Protein AF-A0A967Q6G9-F1 (afdb_monomer_lite)

Structure (mmCIF, N/CA/C/O backbone):
data_AF-A0A967Q6G9-F1
#
_entry.id   AF-A0A967Q6G9-F1
#
loop_
_atom_site.group_PDB
_atom_site.id
_atom_site.type_symbol
_atom_site.label_atom_id
_atom_site.label_alt_id
_atom_site.label_comp_id
_atom_site.label_asym_id
_atom_site.label_entity_id
_atom_site.label_seq_id
_atom_site.pdbx_PDB_ins_code
_atom_site.Cartn_x
_atom_site.Cartn_y
_atom_site.Cartn_z
_atom_site.occupancy
_atom_site.B_iso_or_equiv
_atom_site.auth_seq_id
_atom_site.auth_comp_id
_atom_site.auth_asym_id
_atom_site.auth_atom_id
_atom_site.pdbx_PDB_model_nu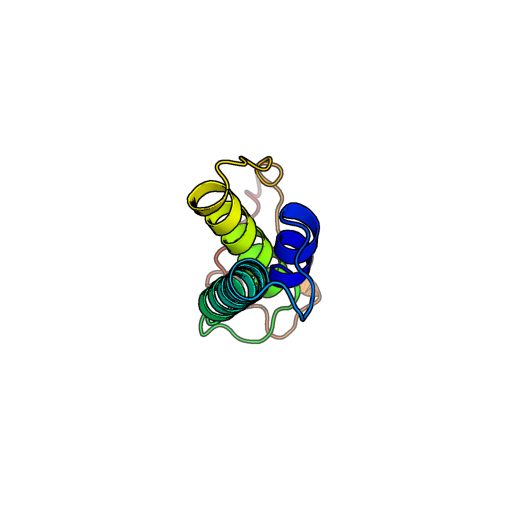m
ATOM 1 N N . SER A 1 1 ? 4.564 3.514 7.544 1.00 90.25 1 SER A N 1
ATOM 2 C CA . SER A 1 1 ? 4.039 2.133 7.601 1.00 90.25 1 SER A CA 1
ATOM 3 C C . SER A 1 1 ? 2.539 2.161 7.345 1.00 90.25 1 SER A C 1
ATOM 5 O O . SER A 1 1 ? 1.893 3.093 7.813 1.00 90.25 1 SER A O 1
ATOM 7 N N . VAL A 1 2 ? 1.989 1.181 6.620 1.00 98.00 2 VAL A N 1
ATOM 8 C CA . VAL A 1 2 ? 0.541 1.096 6.344 1.00 98.00 2 VAL A CA 1
ATOM 9 C C . VAL A 1 2 ? -0.254 0.818 7.622 1.00 98.00 2 VAL A C 1
ATOM 11 O O . VAL A 1 2 ? -1.233 1.510 7.883 1.00 98.00 2 VAL A O 1
ATOM 14 N N . GLY A 1 3 ? 0.205 -0.102 8.477 1.00 98.31 3 GLY A N 1
ATOM 15 C CA . GLY A 1 3 ? -0.460 -0.370 9.755 1.00 98.31 3 GLY A CA 1
ATOM 16 C C . GLY A 1 3 ? -0.487 0.832 10.689 1.00 98.31 3 GLY A C 1
ATOM 17 O O . GLY A 1 3 ? -1.504 1.075 11.324 1.00 98.31 3 GLY A O 1
ATOM 18 N N . MET A 1 4 ? 0.579 1.641 10.723 1.00 98.25 4 MET A N 1
ATOM 19 C CA . MET A 1 4 ? 0.566 2.893 11.493 1.00 98.25 4 MET A CA 1
ATOM 20 C C . MET A 1 4 ? -0.480 3.878 10.968 1.00 98.25 4 MET A C 1
ATOM 22 O O . MET A 1 4 ? -1.186 4.484 11.764 1.00 98.25 4 MET A O 1
ATOM 26 N N . ALA A 1 5 ? -0.603 4.023 9.644 1.00 97.88 5 ALA A N 1
ATOM 27 C CA . ALA A 1 5 ? -1.620 4.894 9.062 1.00 97.88 5 ALA A CA 1
ATOM 28 C C . ALA A 1 5 ? -3.030 4.435 9.464 1.00 97.88 5 ALA A C 1
ATOM 30 O O . ALA A 1 5 ? -3.814 5.239 9.957 1.00 97.88 5 ALA A O 1
ATOM 31 N N . VAL A 1 6 ? -3.321 3.135 9.355 1.00 98.44 6 VAL A N 1
ATOM 32 C CA . VAL A 1 6 ? -4.608 2.575 9.798 1.00 98.44 6 VAL A CA 1
ATOM 33 C C . VAL A 1 6 ? -4.806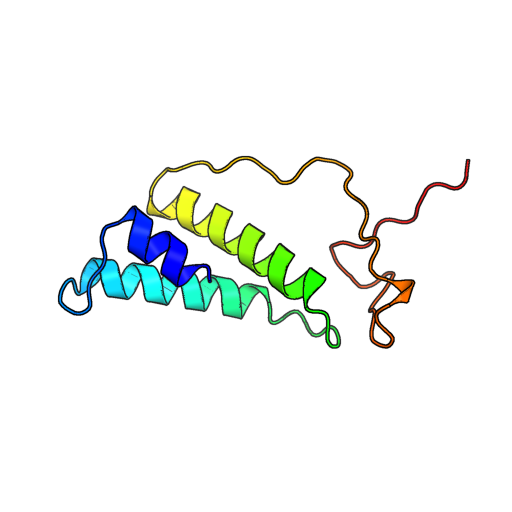 2.745 11.305 1.00 98.44 6 VAL A C 1
ATOM 35 O O . VAL A 1 6 ? -5.887 3.144 11.721 1.00 98.44 6 VAL A O 1
ATOM 38 N N . SER A 1 7 ? -3.768 2.527 12.118 1.00 98.50 7 SER A N 1
ATOM 39 C CA . SER A 1 7 ? -3.804 2.733 13.572 1.00 98.50 7 SER A CA 1
ATOM 40 C C . SER A 1 7 ? -4.232 4.152 13.934 1.00 98.50 7 SER A C 1
ATOM 42 O O . SER A 1 7 ? -5.064 4.324 14.819 1.00 98.50 7 SER A O 1
ATOM 44 N N . LEU A 1 8 ? -3.698 5.160 13.240 1.00 98.25 8 LEU A N 1
ATOM 45 C CA . LEU A 1 8 ? -4.073 6.558 13.452 1.00 98.25 8 LEU A CA 1
ATOM 46 C C . LEU A 1 8 ? -5.509 6.832 12.994 1.00 98.25 8 LEU A C 1
ATOM 48 O O . LEU A 1 8 ? -6.263 7.461 13.729 1.00 98.25 8 LEU A O 1
ATOM 52 N N . LEU A 1 9 ? -5.907 6.319 11.826 1.00 97.94 9 LEU A N 1
ATOM 53 C CA . LEU A 1 9 ? -7.244 6.544 11.264 1.00 97.94 9 LEU A CA 1
ATOM 54 C C . LEU A 1 9 ? -8.369 6.001 12.150 1.00 97.94 9 LEU A C 1
ATOM 56 O O . LEU A 1 9 ? -9.418 6.626 12.251 1.00 97.94 9 LEU A O 1
ATOM 60 N N . VAL A 1 10 ? -8.164 4.848 12.791 1.00 97.88 10 VAL A N 1
ATOM 61 C CA . VAL A 1 10 ? -9.208 4.210 13.614 1.00 97.88 10 VAL A CA 1
ATOM 62 C C . VAL A 1 10 ? -9.049 4.476 15.113 1.00 97.88 10 VAL A C 1
ATOM 64 O O . VAL A 1 10 ? -9.888 4.041 15.909 1.00 97.88 10 VAL A O 1
ATOM 67 N N . GLY A 1 11 ? -7.971 5.154 15.521 1.00 98.06 11 GLY A N 1
ATOM 68 C CA . GLY A 1 11 ? -7.608 5.338 16.927 1.00 98.06 11 GLY A CA 1
ATOM 69 C C . GLY A 1 11 ? -7.280 4.013 17.621 1.00 98.06 11 GLY A C 1
ATOM 70 O O . GLY A 1 11 ? -7.823 3.719 18.686 1.00 98.06 11 GLY A O 1
ATOM 71 N N . ALA A 1 12 ? -6.462 3.169 16.986 1.00 98.19 12 ALA A N 1
ATOM 72 C CA . ALA A 1 12 ? -6.017 1.917 17.583 1.00 98.19 12 ALA A CA 1
ATOM 73 C C . ALA A 1 12 ? -4.957 2.170 18.666 1.00 98.19 12 ALA A C 1
ATOM 75 O O . ALA A 1 12 ? -4.004 2.924 18.472 1.00 98.19 12 ALA A O 1
ATOM 76 N N . THR A 1 13 ? -5.100 1.470 19.786 1.00 97.44 13 THR A N 1
ATOM 77 C CA . THR A 1 13 ? -4.123 1.355 20.872 1.00 97.44 13 THR A CA 1
ATOM 78 C C . THR A 1 13 ? -3.831 -0.130 21.131 1.00 97.44 13 THR A C 1
ATOM 80 O O . THR A 1 13 ? -4.531 -1.002 20.598 1.00 97.44 13 THR A O 1
ATOM 83 N N . PRO A 1 14 ? -2.837 -0.475 21.971 1.00 96.75 14 PRO A N 1
ATOM 84 C CA . PRO A 1 14 ? -2.602 -1.865 22.361 1.00 96.75 14 PRO A CA 1
ATOM 85 C C . PRO A 1 14 ? -3.821 -2.563 22.990 1.00 96.75 14 PRO A C 1
ATOM 87 O O . PRO A 1 14 ? -3.924 -3.783 22.891 1.00 96.75 14 PRO A O 1
ATOM 90 N N . LEU A 1 15 ? -4.749 -1.802 23.586 1.00 97.88 15 LEU A N 1
ATOM 91 C CA . LEU A 1 15 ? -5.927 -2.323 24.291 1.00 97.88 15 LEU A CA 1
ATOM 92 C C . LEU A 1 15 ? -7.186 -2.403 23.413 1.00 97.88 15 LEU A C 1
ATOM 94 O O . LEU A 1 15 ? -8.170 -3.027 23.797 1.00 97.88 15 LEU A O 1
ATOM 98 N N . THR A 1 16 ? -7.179 -1.818 22.213 1.00 98.00 16 THR A N 1
ATOM 99 C CA . THR A 1 16 ? -8.323 -1.891 21.291 1.00 98.00 16 THR A CA 1
ATOM 100 C C . THR A 1 16 ? -8.168 -3.089 20.353 1.00 98.00 16 THR A C 1
ATOM 102 O O . THR A 1 16 ? -7.654 -2.940 19.244 1.00 98.00 16 THR A O 1
ATOM 105 N N . GLY A 1 17 ? -8.581 -4.282 20.792 1.00 98.31 17 GLY A N 1
ATOM 106 C CA . GLY A 1 17 ? -8.324 -5.555 20.099 1.00 98.31 17 GLY A CA 1
ATOM 107 C C . GLY A 1 17 ? -8.676 -5.557 18.606 1.00 98.31 17 GLY A C 1
ATOM 108 O O . GLY A 1 17 ? -7.808 -5.815 17.771 1.00 98.31 17 GLY A O 1
ATOM 109 N N . GLU A 1 18 ? -9.913 -5.204 18.252 1.00 98.25 18 GLU A N 1
ATOM 110 C CA . GLU A 1 18 ? -10.378 -5.193 16.855 1.00 98.25 18 GLU A CA 1
ATOM 111 C C . GLU A 1 18 ? -9.621 -4.182 15.989 1.00 98.25 18 GLU A C 1
ATOM 113 O O . GLU A 1 18 ? -9.129 -4.520 14.911 1.00 98.25 18 GLU A O 1
ATOM 118 N N . LYS A 1 19 ? -9.452 -2.955 16.489 1.00 98.50 19 LYS A N 1
ATOM 119 C CA . LYS A 1 19 ? -8.740 -1.869 15.801 1.00 98.50 19 LYS A CA 1
ATOM 120 C C . LYS A 1 19 ? -7.250 -2.173 15.624 1.00 98.50 19 LYS A C 1
ATOM 122 O O . LYS A 1 19 ? -6.693 -1.956 14.549 1.00 98.50 19 LYS A O 1
ATOM 127 N N . ARG A 1 20 ? -6.606 -2.741 16.650 1.00 98.38 20 ARG A N 1
ATOM 128 C CA . ARG A 1 20 ? -5.221 -3.234 16.589 1.00 98.38 20 ARG A CA 1
ATOM 129 C C . ARG A 1 20 ? -5.098 -4.353 15.557 1.00 98.38 20 ARG A C 1
ATOM 131 O O . ARG A 1 20 ? -4.171 -4.351 14.752 1.00 98.38 20 ARG A O 1
ATOM 138 N N . SER A 1 21 ? -6.041 -5.294 15.562 1.00 98.56 21 SER A N 1
ATOM 139 C CA . SER A 1 21 ? -6.100 -6.387 14.590 1.00 98.56 21 SER A CA 1
ATOM 140 C C . SER A 1 21 ? -6.249 -5.853 13.161 1.00 98.56 21 SER A C 1
ATOM 142 O O . SER A 1 21 ? -5.558 -6.316 12.255 1.00 98.56 21 SER A O 1
ATOM 144 N N . LEU A 1 22 ? -7.062 -4.813 12.963 1.00 98.31 22 LEU A N 1
ATOM 145 C CA . LEU A 1 22 ? -7.219 -4.147 11.672 1.00 98.31 22 LEU A CA 1
ATOM 146 C C . LEU A 1 22 ? -5.917 -3.479 11.197 1.00 98.31 22 LEU A C 1
ATOM 148 O O . LEU A 1 22 ? -5.515 -3.685 10.054 1.00 98.31 22 LEU A O 1
ATOM 152 N N . ALA A 1 23 ? -5.212 -2.756 12.072 1.00 98.56 23 ALA A N 1
ATOM 153 C CA . ALA A 1 23 ? -3.902 -2.173 11.760 1.00 98.56 23 ALA A CA 1
ATOM 154 C C . ALA A 1 23 ? -2.845 -3.242 11.407 1.00 98.56 23 ALA A C 1
ATOM 156 O O . ALA A 1 23 ? -2.040 -3.058 10.488 1.00 98.56 23 ALA A O 1
ATOM 157 N N . ASN A 1 24 ? -2.871 -4.392 12.086 1.00 98.50 24 ASN A N 1
ATOM 158 C CA . ASN A 1 24 ? -1.995 -5.522 11.772 1.00 98.50 24 ASN A CA 1
ATOM 159 C C . ASN A 1 24 ? -2.338 -6.163 10.422 1.00 98.50 24 ASN A C 1
ATOM 161 O O . ASN A 1 24 ? -1.430 -6.420 9.634 1.00 98.50 24 ASN A O 1
ATOM 165 N N . ARG A 1 25 ? -3.627 -6.355 10.109 1.00 98.69 25 ARG A N 1
ATOM 166 C CA . ARG A 1 25 ? -4.065 -6.825 8.783 1.00 98.69 25 ARG A CA 1
ATOM 167 C C . ARG A 1 25 ? -3.625 -5.875 7.673 1.00 98.69 25 ARG A C 1
ATOM 169 O O . ARG A 1 25 ? -3.165 -6.339 6.638 1.00 98.69 25 ARG A O 1
ATOM 176 N N . ALA A 1 26 ? -3.679 -4.567 7.911 1.00 98.62 26 ALA A N 1
ATOM 177 C CA . ALA A 1 26 ? -3.194 -3.577 6.956 1.00 98.62 26 ALA A CA 1
ATOM 178 C C . ALA A 1 26 ? -1.678 -3.706 6.706 1.00 98.62 26 ALA A C 1
ATOM 180 O O . ALA A 1 26 ? -1.220 -3.615 5.567 1.00 98.62 26 ALA A O 1
ATOM 181 N N . THR A 1 27 ? -0.891 -3.967 7.759 1.00 98.56 27 THR A N 1
ATOM 182 C CA . THR A 1 27 ? 0.544 -4.285 7.625 1.00 98.56 27 THR A CA 1
ATOM 183 C C . THR A 1 27 ? 0.762 -5.566 6.825 1.00 98.56 27 THR A C 1
ATOM 185 O O . THR A 1 27 ? 1.589 -5.570 5.918 1.00 98.56 27 THR A O 1
ATOM 188 N N . ALA A 1 28 ? 0.014 -6.632 7.126 1.00 98.56 28 ALA A N 1
ATOM 189 C CA . ALA A 1 28 ? 0.121 -7.908 6.424 1.00 98.56 28 ALA A CA 1
ATOM 190 C C . ALA A 1 28 ? -0.228 -7.774 4.935 1.00 98.56 28 ALA A C 1
ATOM 192 O O . ALA A 1 28 ? 0.519 -8.263 4.096 1.00 98.56 28 ALA A O 1
ATOM 193 N N . ALA A 1 29 ? -1.297 -7.047 4.599 1.00 98.44 29 ALA A N 1
ATOM 194 C CA . ALA A 1 29 ? -1.688 -6.781 3.215 1.00 98.44 29 ALA A CA 1
ATOM 195 C C . ALA A 1 29 ? -0.593 -6.028 2.445 1.00 98.44 29 ALA A C 1
ATOM 197 O O . ALA A 1 29 ? -0.263 -6.382 1.315 1.00 98.44 29 ALA A O 1
ATOM 198 N N . ALA A 1 30 ? 0.017 -5.017 3.070 1.00 98.31 30 ALA A N 1
ATOM 199 C CA . ALA A 1 30 ? 1.123 -4.284 2.466 1.00 98.31 30 ALA A CA 1
ATOM 200 C C . ALA A 1 30 ? 2.373 -5.157 2.279 1.00 98.31 30 ALA A C 1
ATOM 202 O O . ALA A 1 30 ? 3.021 -5.068 1.240 1.00 98.31 30 ALA A O 1
ATOM 203 N N . LEU A 1 31 ? 2.706 -5.994 3.266 1.00 97.88 31 LEU A N 1
ATOM 204 C CA . LEU A 1 31 ? 3.842 -6.912 3.185 1.00 97.88 31 LEU A CA 1
ATOM 205 C C . LEU A 1 31 ? 3.633 -7.964 2.092 1.00 97.88 31 LEU A C 1
ATOM 207 O O . LEU A 1 31 ? 4.539 -8.192 1.297 1.00 97.88 31 LEU A O 1
ATOM 211 N N . PHE A 1 32 ? 2.434 -8.543 2.021 1.00 98.06 32 PHE A N 1
ATOM 212 C CA . PHE A 1 32 ? 2.063 -9.506 0.989 1.00 98.06 32 PHE A CA 1
ATOM 213 C C . PHE A 1 32 ? 2.175 -8.895 -0.409 1.00 98.06 32 PHE A C 1
ATOM 215 O O . PHE A 1 32 ? 2.772 -9.492 -1.293 1.00 98.06 32 PHE A O 1
ATOM 222 N N . ALA A 1 33 ? 1.688 -7.665 -0.597 1.00 96.81 33 ALA A N 1
ATOM 223 C CA . ALA A 1 33 ? 1.782 -6.984 -1.885 1.00 96.81 33 ALA A CA 1
ATOM 224 C C . ALA A 1 33 ? 3.234 -6.710 -2.325 1.00 96.81 33 ALA A C 1
ATOM 226 O O . ALA A 1 33 ? 3.514 -6.697 -3.517 1.00 96.81 33 ALA A O 1
ATOM 227 N N . VAL A 1 34 ? 4.156 -6.469 -1.386 1.00 96.38 34 VAL A N 1
ATOM 228 C CA . VAL A 1 34 ? 5.576 -6.189 -1.680 1.00 96.38 34 VAL A CA 1
ATOM 229 C C . VAL A 1 34 ? 6.375 -7.456 -2.020 1.00 96.38 34 VAL A C 1
ATOM 231 O O . VAL A 1 34 ? 7.490 -7.340 -2.527 1.00 96.38 34 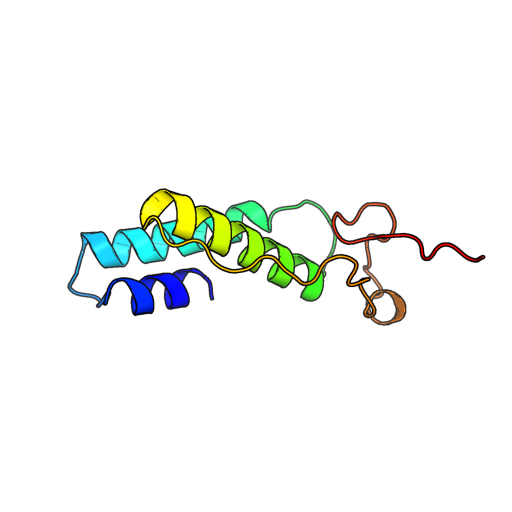VAL A O 1
ATOM 234 N N . ALA A 1 35 ? 5.837 -8.653 -1.779 1.00 95.19 35 ALA A N 1
ATOM 235 C CA . ALA A 1 35 ? 6.475 -9.919 -2.134 1.00 95.19 35 ALA A CA 1
ATOM 236 C C . ALA A 1 35 ? 6.368 -10.192 -3.653 1.00 95.19 35 ALA A C 1
ATOM 238 O O . ALA A 1 35 ? 5.607 -11.050 -4.081 1.00 95.19 35 ALA A O 1
ATOM 239 N N . ASP A 1 36 ? 7.101 -9.412 -4.461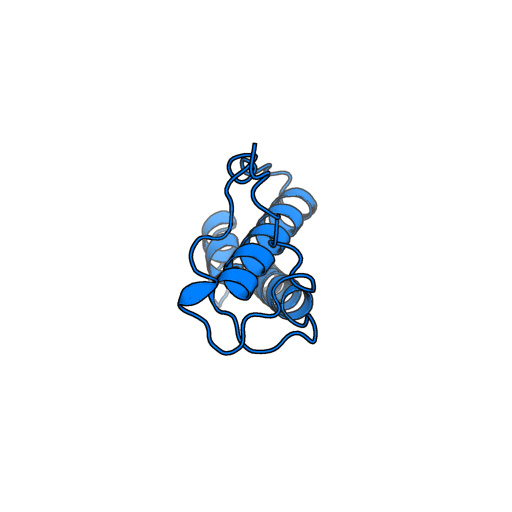 1.00 91.06 36 ASP A N 1
ATOM 240 C CA . ASP A 1 36 ? 6.956 -9.312 -5.924 1.00 91.06 36 ASP A CA 1
ATOM 241 C C . ASP A 1 36 ? 8.045 -10.015 -6.761 1.00 91.06 36 ASP A C 1
ATOM 243 O O . ASP A 1 36 ? 8.231 -9.663 -7.925 1.00 91.06 36 ASP A O 1
ATOM 247 N N . ASP A 1 37 ? 8.776 -10.974 -6.179 1.00 91.56 37 ASP A N 1
ATOM 248 C CA . ASP A 1 37 ? 9.900 -11.754 -6.752 1.00 91.56 37 ASP A CA 1
ATOM 249 C C . ASP A 1 37 ? 11.082 -10.952 -7.334 1.00 91.56 37 ASP A C 1
ATOM 251 O O . ASP A 1 37 ? 12.160 -11.493 -7.591 1.00 91.56 37 ASP A O 1
ATOM 255 N N . ALA A 1 38 ? 10.937 -9.642 -7.515 1.00 92.06 38 ALA A N 1
ATOM 256 C CA . ALA A 1 38 ? 11.957 -8.797 -8.093 1.00 92.06 38 ALA A CA 1
ATOM 257 C C . ALA A 1 38 ? 13.038 -8.430 -7.055 1.00 92.06 38 ALA A C 1
ATOM 259 O O . ALA A 1 38 ? 12.752 -8.192 -5.876 1.00 92.06 38 ALA A O 1
ATOM 260 N N . PRO A 1 39 ? 14.301 -8.266 -7.486 1.00 89.56 39 PRO A N 1
ATOM 261 C CA . PRO A 1 39 ? 15.406 -7.913 -6.597 1.00 89.56 39 PRO A CA 1
ATOM 262 C C . PRO A 1 39 ? 15.237 -6.512 -5.980 1.00 89.56 39 PRO A C 1
ATOM 264 O O . PRO A 1 39 ? 14.352 -5.741 -6.381 1.00 89.56 39 PRO A O 1
ATOM 267 N N . ARG A 1 40 ? 16.061 -6.188 -4.966 1.00 90.81 40 ARG A N 1
ATOM 268 C CA . ARG A 1 40 ? 15.843 -5.063 -4.032 1.00 90.81 40 ARG A CA 1
ATOM 269 C C . ARG A 1 40 ? 15.421 -3.769 -4.742 1.00 90.81 40 ARG A C 1
ATOM 271 O O . ARG A 1 40 ? 16.073 -3.281 -5.664 1.00 90.81 40 ARG A O 1
ATOM 278 N N . CYS A 1 41 ? 14.358 -3.139 -4.247 1.00 95.44 41 CYS A N 1
ATOM 279 C CA . CYS A 1 41 ? 14.040 -1.763 -4.613 1.00 95.44 41 CYS A CA 1
ATOM 280 C C . CYS A 1 41 ? 13.142 -1.108 -3.561 1.00 95.44 41 CYS A C 1
ATOM 282 O O . CYS A 1 41 ? 11.937 -1.350 -3.511 1.00 95.44 41 CYS A O 1
ATOM 284 N N . CYS A 1 42 ? 13.705 -0.208 -2.749 1.00 94.00 42 CYS A N 1
ATOM 285 C CA . CYS A 1 42 ? 12.931 0.513 -1.733 1.00 94.00 42 CYS A CA 1
ATOM 286 C C . CYS A 1 42 ? 11.821 1.379 -2.350 1.00 94.00 42 CYS A C 1
ATOM 288 O O . CYS A 1 42 ? 10.750 1.521 -1.769 1.00 94.00 42 CYS A O 1
ATOM 290 N N . LYS A 1 43 ? 12.042 1.931 -3.550 1.00 93.31 43 LYS A N 1
ATOM 291 C CA . LYS A 1 43 ? 11.062 2.780 -4.239 1.00 93.31 43 LYS A CA 1
ATOM 292 C C . LYS A 1 43 ? 9.876 1.976 -4.765 1.00 93.31 43 LYS A C 1
ATOM 294 O O . LYS A 1 43 ? 8.750 2.450 -4.652 1.00 93.31 43 LYS A O 1
ATOM 299 N N . ARG A 1 44 ? 10.118 0.777 -5.309 1.00 93.62 44 ARG A N 1
ATOM 300 C CA . ARG A 1 44 ? 9.059 -0.167 -5.697 1.00 93.62 44 ARG A CA 1
ATOM 301 C C . ARG A 1 44 ? 8.275 -0.597 -4.465 1.00 93.62 44 ARG A C 1
ATOM 303 O O . ARG A 1 44 ? 7.090 -0.308 -4.397 1.00 93.62 44 ARG A O 1
ATOM 310 N N . GLY A 1 45 ? 8.965 -1.120 -3.447 1.00 94.88 45 GLY A N 1
ATOM 311 C CA . GLY A 1 45 ? 8.332 -1.569 -2.207 1.00 94.88 45 GLY A CA 1
ATOM 312 C C . GLY A 1 45 ? 7.468 -0.493 -1.540 1.00 94.88 45 GLY A C 1
ATOM 313 O O . GLY A 1 45 ? 6.331 -0.762 -1.168 1.00 94.88 45 GLY A O 1
ATOM 314 N N . VAL A 1 46 ? 7.944 0.757 -1.456 1.00 94.44 46 VAL A N 1
ATOM 315 C CA . VAL A 1 46 ? 7.145 1.865 -0.899 1.00 94.44 46 VAL A CA 1
ATOM 316 C C . VAL A 1 46 ? 5.916 2.172 -1.757 1.00 94.44 46 VAL A C 1
ATOM 318 O O . VAL A 1 46 ? 4.831 2.337 -1.204 1.00 94.44 46 VAL A O 1
ATOM 321 N N . ARG A 1 47 ? 6.045 2.242 -3.089 1.00 93.44 47 ARG A N 1
ATOM 322 C CA . ARG A 1 47 ? 4.897 2.507 -3.975 1.00 93.44 47 ARG A CA 1
ATOM 323 C C . ARG A 1 47 ? 3.860 1.385 -3.900 1.00 93.44 47 ARG A C 1
ATOM 325 O O . ARG A 1 47 ? 2.672 1.691 -3.802 1.00 93.44 47 ARG A O 1
ATOM 332 N N . THR A 1 48 ? 4.302 0.129 -3.865 1.00 94.75 48 THR A N 1
ATOM 333 C CA . THR A 1 48 ? 3.428 -1.043 -3.729 1.00 94.75 48 THR A CA 1
ATOM 334 C C . THR A 1 48 ? 2.712 -1.035 -2.385 1.00 94.75 48 THR A C 1
ATOM 336 O O . THR A 1 48 ? 1.487 -1.125 -2.348 1.00 94.75 48 THR A O 1
ATOM 339 N N . ALA A 1 49 ? 3.437 -0.809 -1.285 1.00 97.00 49 ALA A N 1
ATOM 340 C CA . ALA A 1 49 ? 2.849 -0.718 0.049 1.00 97.00 49 ALA A CA 1
ATOM 341 C C . ALA A 1 49 ? 1.830 0.429 0.160 1.00 97.00 49 ALA A C 1
ATOM 343 O O . ALA A 1 49 ? 0.758 0.243 0.730 1.00 97.00 49 ALA A O 1
ATOM 344 N N . VAL A 1 50 ? 2.119 1.607 -0.405 1.00 96.00 50 VAL A N 1
ATOM 345 C CA . VAL A 1 50 ? 1.165 2.731 -0.432 1.00 96.00 50 VAL A CA 1
ATOM 346 C C . VAL A 1 50 ? -0.070 2.381 -1.262 1.00 96.00 50 VAL A C 1
ATOM 348 O O . VAL A 1 50 ? -1.183 2.669 -0.832 1.00 96.00 50 VAL A O 1
ATOM 351 N N . GLY A 1 51 ? 0.098 1.737 -2.421 1.00 95.50 51 GLY A N 1
ATOM 352 C CA . GLY A 1 51 ? -1.015 1.259 -3.244 1.00 95.50 51 GLY A CA 1
ATOM 353 C C . GLY A 1 51 ? -1.915 0.276 -2.493 1.00 95.50 51 GLY A C 1
ATOM 354 O O . GLY A 1 51 ? -3.120 0.506 -2.400 1.00 95.50 51 GLY A O 1
ATOM 355 N N . ALA A 1 52 ? -1.320 -0.754 -1.888 1.00 97.50 52 ALA A N 1
ATOM 356 C CA . ALA A 1 52 ? -2.026 -1.742 -1.075 1.00 97.50 52 ALA A CA 1
ATOM 357 C C . ALA A 1 52 ? -2.732 -1.098 0.127 1.00 97.50 52 ALA A C 1
ATOM 359 O O . ALA A 1 52 ? -3.895 -1.388 0.389 1.00 97.50 52 ALA A O 1
ATOM 360 N N . GLY A 1 53 ? -2.071 -0.165 0.818 1.00 98.00 53 GLY A N 1
ATOM 361 C CA . GLY A 1 53 ? -2.668 0.580 1.925 1.00 98.00 53 GLY A CA 1
ATOM 362 C C . GLY A 1 53 ? -3.868 1.425 1.503 1.00 98.00 53 GLY A C 1
ATOM 363 O O . GLY A 1 53 ? -4.869 1.447 2.211 1.00 98.00 53 GLY A O 1
ATOM 364 N N . ARG A 1 54 ? -3.809 2.081 0.336 1.00 97.81 54 ARG A N 1
ATOM 365 C CA . ARG A 1 54 ? -4.944 2.838 -0.220 1.00 97.81 54 ARG A CA 1
ATOM 366 C C . ARG A 1 54 ? -6.140 1.932 -0.514 1.00 97.81 54 ARG A C 1
ATOM 368 O O . ARG A 1 54 ? -7.249 2.304 -0.149 1.00 97.81 54 ARG A O 1
ATOM 375 N N . GLY A 1 55 ? -5.908 0.772 -1.136 1.00 98.06 55 GLY A N 1
ATOM 376 C CA . GLY A 1 55 ? -6.953 -0.228 -1.384 1.00 98.06 55 GLY A CA 1
ATOM 377 C C . GLY A 1 55 ? -7.561 -0.735 -0.079 1.00 98.06 55 GLY A C 1
ATOM 378 O O . GLY A 1 55 ? -8.755 -0.588 0.141 1.00 98.06 55 GLY A O 1
ATOM 379 N N . PHE A 1 56 ? -6.716 -1.178 0.855 1.00 98.50 56 PHE A N 1
ATOM 380 C CA . PHE A 1 56 ? -7.153 -1.659 2.164 1.00 98.50 56 PHE A CA 1
ATOM 381 C C . PHE A 1 56 ? -8.010 -0.630 2.915 1.00 98.50 56 PHE A C 1
ATOM 383 O O . PHE A 1 56 ? -9.051 -0.977 3.466 1.00 98.50 56 PHE A O 1
ATOM 39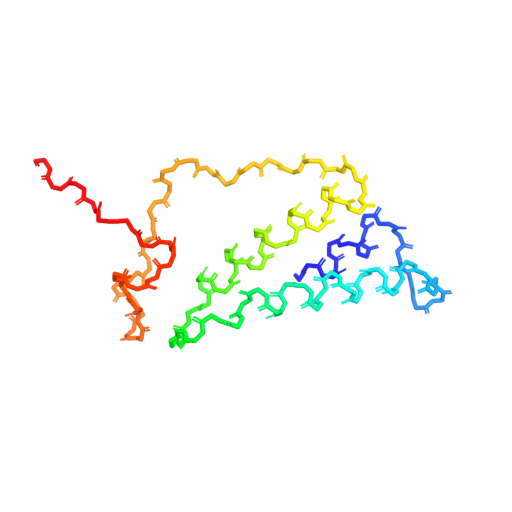0 N N . ILE A 1 57 ? -7.594 0.640 2.945 1.00 98.44 57 ILE A N 1
ATOM 391 C CA . ILE A 1 57 ? -8.340 1.726 3.603 1.00 98.44 57 ILE A CA 1
ATOM 392 C C . ILE A 1 57 ? -9.687 1.971 2.911 1.00 98.44 57 ILE A C 1
ATOM 394 O O . ILE A 1 57 ? -10.690 2.165 3.597 1.00 98.44 57 ILE A O 1
ATOM 398 N N . ALA A 1 58 ? -9.729 1.942 1.578 1.00 98.31 58 ALA A N 1
ATOM 399 C CA . ALA A 1 58 ? -10.974 2.101 0.835 1.00 98.31 58 ALA A CA 1
ATOM 400 C C . ALA A 1 58 ? -11.951 0.952 1.124 1.00 98.31 58 ALA A C 1
ATOM 402 O O . ALA A 1 58 ? -13.114 1.215 1.417 1.00 98.31 58 ALA A O 1
ATOM 403 N N . ASP A 1 59 ? -11.464 -0.288 1.118 1.00 98.25 59 ASP A N 1
ATOM 404 C CA . ASP A 1 59 ? -12.293 -1.484 1.288 1.00 98.25 59 ASP A CA 1
ATOM 405 C C . ASP A 1 59 ? -12.786 -1.652 2.730 1.00 98.25 59 ASP A C 1
ATOM 407 O O . ASP A 1 59 ? -13.912 -2.082 2.961 1.00 98.25 59 ASP A O 1
ATOM 411 N N . THR A 1 60 ? -11.954 -1.304 3.717 1.00 97.75 60 THR A N 1
ATOM 412 C CA . THR A 1 60 ? -12.270 -1.541 5.137 1.00 97.75 60 THR A CA 1
ATOM 413 C C . THR A 1 60 ? -12.895 -0.348 5.848 1.00 97.75 60 THR A C 1
ATOM 415 O O . THR A 1 60 ? -13.670 -0.549 6.779 1.00 97.75 60 THR A O 1
ATOM 418 N N . LEU A 1 61 ? -12.563 0.885 5.446 1.00 97.25 61 LEU A N 1
ATOM 419 C CA . LEU A 1 61 ? -13.025 2.114 6.106 1.00 97.25 61 LEU A CA 1
ATOM 420 C C . LEU A 1 61 ? -13.924 2.976 5.210 1.00 97.25 61 LEU A C 1
ATOM 422 O O . LEU A 1 61 ? -14.436 3.992 5.672 1.00 97.25 61 LEU A O 1
ATOM 426 N N . GLY A 1 62 ? -14.080 2.638 3.926 1.00 97.88 62 GLY A N 1
ATOM 427 C CA . GLY A 1 62 ? -14.821 3.461 2.963 1.00 97.88 62 GLY A CA 1
ATOM 428 C C . GLY A 1 62 ? -14.120 4.775 2.591 1.00 97.88 62 GLY A C 1
ATOM 429 O O . GLY A 1 62 ? -14.699 5.610 1.896 1.00 97.88 62 GLY A O 1
ATOM 430 N N . ILE A 1 63 ? -12.873 4.983 3.029 1.00 97.31 63 ILE A N 1
ATOM 431 C CA . ILE A 1 63 ? -12.125 6.227 2.808 1.00 97.31 63 ILE A CA 1
ATOM 432 C C . ILE A 1 63 ? -11.318 6.114 1.512 1.00 97.31 63 ILE A C 1
ATOM 434 O O . ILE A 1 63 ? -10.367 5.341 1.406 1.00 97.31 63 ILE A O 1
ATOM 438 N N . LYS A 1 64 ? -11.654 6.934 0.514 1.00 97.00 64 LYS A N 1
ATOM 439 C CA . LYS A 1 64 ? -10.938 6.963 -0.768 1.00 97.00 64 LYS A CA 1
ATOM 440 C C . LYS A 1 64 ? -9.805 7.985 -0.734 1.00 97.00 64 LYS A C 1
ATOM 442 O O . LYS A 1 64 ? -10.037 9.188 -0.797 1.00 97.00 64 LYS A O 1
ATOM 447 N N . LEU A 1 65 ? -8.567 7.501 -0.669 1.00 94.38 65 LEU A N 1
ATOM 448 C CA . LEU A 1 65 ? -7.377 8.352 -0.748 1.00 94.38 65 LEU A CA 1
ATOM 449 C C . LEU A 1 65 ? -7.041 8.715 -2.209 1.00 94.38 65 LEU A C 1
ATOM 451 O O . LEU A 1 65 ? -7.146 7.841 -3.082 1.00 94.38 65 LEU A O 1
ATOM 455 N N . PRO A 1 66 ? -6.561 9.944 -2.491 1.00 92.31 66 PRO A N 1
ATOM 456 C CA . PRO A 1 66 ? -6.204 10.372 -3.843 1.00 92.31 66 PRO A CA 1
ATOM 457 C C . PRO A 1 66 ? -5.230 9.408 -4.539 1.00 92.31 66 PRO A C 1
ATOM 459 O O . PRO A 1 66 ? -4.369 8.824 -3.869 1.00 92.31 66 PRO A O 1
ATOM 462 N N . PRO A 1 67 ? -5.351 9.197 -5.863 1.00 85.75 67 PRO A N 1
ATOM 463 C CA . PRO A 1 67 ? -4.386 8.411 -6.621 1.00 85.75 67 PRO A CA 1
ATOM 464 C C . PRO A 1 67 ? -3.004 9.072 -6.643 1.00 85.75 67 PRO A C 1
ATOM 466 O O . PRO A 1 67 ? -2.895 10.286 -6.461 1.00 85.75 67 PRO A O 1
ATOM 469 N N . PRO A 1 68 ? -1.933 8.290 -6.884 1.00 80.50 68 PRO A N 1
ATOM 470 C CA . PRO A 1 68 ? -0.645 8.870 -7.227 1.00 80.50 68 PRO A CA 1
ATOM 471 C C . PRO A 1 68 ? -0.809 9.772 -8.453 1.00 80.50 68 PRO A C 1
ATOM 473 O O . PRO A 1 68 ? -1.653 9.502 -9.310 1.00 80.50 68 PRO A O 1
ATOM 476 N N . GLN A 1 69 ? 0.021 10.810 -8.558 1.00 78.19 69 GLN A N 1
ATOM 477 C CA . GLN A 1 69 ? 0.044 11.658 -9.748 1.00 78.19 69 GLN A CA 1
ATOM 478 C C . GLN A 1 69 ? 0.229 10.801 -11.005 1.00 78.19 69 GLN A C 1
ATOM 480 O O . GLN A 1 69 ? 1.180 10.019 -11.114 1.00 78.19 69 GLN A O 1
ATOM 485 N N . ALA A 1 70 ? -0.709 10.944 -11.942 1.00 68.62 70 ALA A N 1
ATOM 486 C CA . ALA A 1 70 ? -0.677 10.228 -13.204 1.00 68.62 70 ALA A CA 1
ATOM 487 C C . ALA A 1 70 ? 0.606 10.576 -13.973 1.00 68.62 70 ALA A C 1
ATOM 489 O O . ALA A 1 70 ? 0.999 11.736 -14.057 1.00 68.62 70 ALA A O 1
ATOM 490 N N . GLY A 1 71 ? 1.268 9.559 -14.529 1.00 64.81 71 GLY A N 1
ATOM 491 C CA . GLY A 1 71 ? 2.439 9.755 -15.388 1.00 64.81 71 GLY A CA 1
ATOM 492 C C . GLY A 1 71 ? 3.772 9.996 -14.669 1.00 64.81 71 GLY A C 1
ATOM 493 O O . GLY A 1 71 ? 4.774 10.208 -15.346 1.00 64.81 71 GLY A O 1
ATOM 494 N N . ALA A 1 72 ? 3.840 9.920 -13.334 1.00 70.88 72 ALA A N 1
ATOM 495 C CA . ALA A 1 72 ? 5.115 10.022 -12.624 1.00 70.88 72 ALA A CA 1
ATOM 496 C C . ALA A 1 72 ? 6.036 8.827 -12.949 1.00 70.88 72 ALA A C 1
ATOM 498 O O . ALA A 1 72 ? 5.836 7.713 -12.460 1.00 70.88 72 ALA A O 1
ATOM 499 N N . LEU A 1 73 ? 7.063 9.066 -13.768 1.00 80.25 73 LEU A N 1
ATOM 500 C CA . LEU A 1 73 ? 8.086 8.074 -14.104 1.00 80.25 73 LEU A CA 1
ATOM 501 C C . LEU A 1 73 ? 9.008 7.811 -12.904 1.00 80.25 73 LEU A C 1
ATOM 503 O O . LEU A 1 73 ? 9.365 8.724 -12.149 1.00 80.25 73 LEU A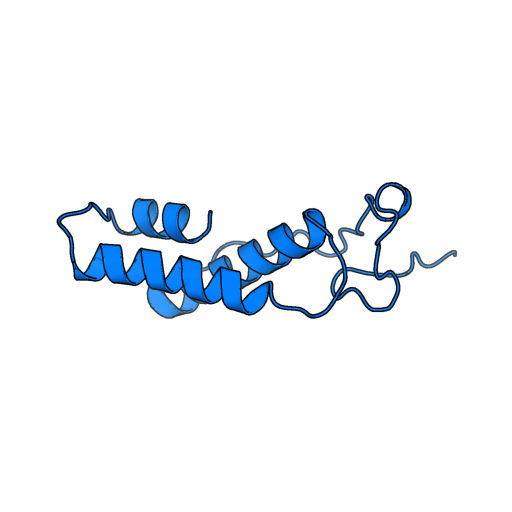 O 1
ATOM 507 N N . CYS A 1 74 ? 9.439 6.560 -12.727 1.00 88.62 74 CYS A N 1
ATOM 508 C CA . CYS A 1 74 ? 10.469 6.235 -11.745 1.00 88.62 74 CYS A CA 1
ATOM 509 C C . CYS A 1 74 ? 11.806 6.864 -12.174 1.00 88.62 74 CYS A C 1
ATOM 511 O O . CYS A 1 74 ? 12.349 6.504 -13.208 1.00 88.62 74 CYS A O 1
ATOM 513 N N . ARG A 1 75 ? 12.368 7.776 -11.371 1.00 87.38 75 ARG A N 1
ATOM 514 C CA . ARG A 1 75 ? 13.642 8.474 -11.670 1.00 87.38 75 ARG A CA 1
ATOM 515 C C . ARG A 1 75 ? 14.853 7.898 -10.927 1.00 87.38 75 ARG A C 1
ATOM 517 O O . ARG A 1 75 ? 15.936 8.473 -10.948 1.00 87.38 75 ARG A O 1
ATOM 524 N N . ASP A 1 76 ? 14.660 6.791 -10.218 1.00 89.75 76 ASP A N 1
ATOM 525 C CA . ASP A 1 76 ? 15.682 6.163 -9.373 1.00 89.75 76 ASP A CA 1
ATOM 526 C C . ASP A 1 76 ? 16.386 4.981 -10.060 1.00 89.75 76 ASP A C 1
ATOM 528 O O . ASP A 1 76 ? 17.282 4.390 -9.466 1.00 89.75 76 ASP A O 1
ATOM 532 N N . MET A 1 77 ? 15.990 4.631 -11.292 1.00 91.19 77 MET A N 1
ATOM 533 C CA . MET A 1 77 ? 16.454 3.426 -11.998 1.00 91.19 77 MET A CA 1
ATOM 534 C C . MET A 1 77 ? 17.982 3.385 -12.111 1.00 91.19 77 MET A C 1
ATOM 536 O O . MET A 1 77 ? 18.594 2.411 -11.691 1.00 91.19 77 MET A O 1
ATOM 540 N N . ALA A 1 78 ? 18.600 4.487 -12.546 1.00 90.44 78 ALA A N 1
ATOM 541 C CA . ALA A 1 78 ? 20.055 4.597 -12.686 1.00 90.44 78 ALA A CA 1
ATOM 542 C C . ALA A 1 78 ? 20.831 4.524 -11.352 1.00 90.44 78 ALA A C 1
ATOM 544 O O . ALA A 1 78 ? 22.035 4.291 -11.354 1.00 90.44 78 ALA A O 1
ATOM 545 N N . ARG A 1 79 ? 20.164 4.728 -10.205 1.00 90.38 79 ARG A N 1
ATOM 546 C CA . ARG A 1 79 ? 20.781 4.658 -8.867 1.00 90.38 79 ARG A CA 1
ATOM 547 C C . ARG A 1 79 ? 20.624 3.292 -8.197 1.00 90.38 79 ARG A C 1
ATOM 549 O O . ARG A 1 79 ? 21.171 3.095 -7.116 1.00 90.38 79 ARG A O 1
ATOM 556 N N . ASN A 1 80 ? 19.863 2.374 -8.793 1.00 92.81 80 ASN A N 1
ATOM 557 C CA . ASN A 1 80 ? 19.612 1.047 -8.244 1.00 92.81 80 ASN A CA 1
ATOM 558 C C . ASN A 1 80 ? 20.261 -0.011 -9.141 1.00 92.81 80 ASN A C 1
ATOM 560 O O . ASN A 1 80 ? 19.722 -0.317 -10.203 1.00 92.81 80 ASN A O 1
ATOM 564 N N . ARG A 1 81 ? 21.399 -0.574 -8.716 1.00 92.94 81 ARG A N 1
ATOM 565 C CA . ARG A 1 81 ? 22.124 -1.602 -9.489 1.00 92.94 81 ARG A CA 1
ATOM 566 C C . ARG A 1 81 ? 21.286 -2.862 -9.697 1.00 92.94 81 ARG A C 1
ATOM 568 O O . ARG A 1 81 ? 21.422 -3.530 -10.710 1.00 92.94 81 ARG A O 1
ATOM 575 N N . GLU A 1 82 ? 20.370 -3.132 -8.776 1.00 93.94 82 GLU A N 1
ATOM 576 C CA . GLU A 1 82 ? 19.439 -4.253 -8.819 1.00 93.94 82 GLU A CA 1
ATOM 577 C C . GLU A 1 82 ? 18.065 -3.849 -9.395 1.00 93.94 82 GLU A C 1
ATOM 579 O O . GLU A 1 82 ? 17.038 -4.446 -9.071 1.00 93.94 82 GLU A O 1
ATOM 584 N N . CYS A 1 83 ? 17.985 -2.781 -10.199 1.00 93.94 83 CYS A N 1
ATOM 585 C CA . CYS A 1 83 ? 16.722 -2.387 -10.818 1.00 93.94 83 CYS A CA 1
ATOM 586 C C . CYS A 1 83 ? 16.228 -3.468 -11.787 1.00 93.94 83 CYS A C 1
ATOM 588 O O . CYS A 1 83 ? 16.922 -3.827 -12.729 1.00 93.94 83 CYS A O 1
ATOM 590 N N . ALA A 1 84 ? 14.981 -3.908 -11.608 1.00 92.94 84 ALA A N 1
ATOM 591 C CA . ALA A 1 84 ? 14.346 -4.882 -12.496 1.00 92.94 84 ALA A CA 1
ATOM 592 C C . ALA A 1 84 ? 13.914 -4.304 -13.864 1.00 92.94 84 ALA A C 1
ATOM 594 O O . ALA A 1 84 ? 13.392 -5.048 -14.686 1.00 92.94 84 ALA A O 1
ATOM 595 N N . LEU A 1 85 ? 14.104 -2.993 -14.096 1.00 91.75 85 LEU A N 1
ATOM 596 C CA . LEU A 1 85 ? 13.786 -2.280 -15.345 1.00 91.75 85 LEU A CA 1
ATOM 597 C C . LEU A 1 85 ? 12.442 -2.726 -15.943 1.00 91.75 85 LEU A C 1
ATOM 599 O O . LEU A 1 85 ? 11.426 -2.558 -15.274 1.00 91.75 85 LEU A O 1
ATOM 603 N N . GLY A 1 86 ? 12.437 -3.312 -17.144 1.00 88.62 86 GLY A N 1
ATOM 604 C CA . GLY A 1 86 ? 11.235 -3.755 -17.856 1.00 88.62 86 GLY A CA 1
ATOM 605 C C . GLY A 1 86 ? 10.320 -4.694 -17.063 1.00 88.62 86 GLY A C 1
ATOM 606 O O . GLY A 1 86 ? 9.116 -4.689 -17.292 1.00 88.62 86 GLY A O 1
ATOM 607 N N . SER A 1 87 ? 10.849 -5.427 -16.081 1.00 89.38 87 SER A N 1
ATOM 608 C CA . SER A 1 87 ? 10.068 -6.323 -15.215 1.00 89.38 87 SER A CA 1
ATOM 609 C C . SER A 1 87 ? 9.472 -5.627 -13.982 1.00 89.38 87 SER A C 1
ATOM 611 O O . SER A 1 87 ? 8.814 -6.262 -13.165 1.00 89.38 87 SER A O 1
ATOM 613 N N . CYS A 1 88 ? 9.711 -4.327 -13.783 1.00 91.62 88 CYS A N 1
ATOM 614 C CA . CYS A 1 88 ? 9.154 -3.565 -12.665 1.00 91.62 88 CYS A CA 1
ATOM 615 C C . CYS A 1 88 ? 7.778 -2.987 -13.024 1.00 91.62 88 CYS A C 1
ATOM 617 O O . CYS A 1 88 ? 7.661 -2.215 -13.970 1.00 91.62 88 CYS A O 1
ATOM 619 N N . SER A 1 89 ? 6.761 -3.207 -12.187 1.00 87.06 89 SER A N 1
ATOM 620 C CA . SER A 1 89 ? 5.394 -2.680 -12.392 1.00 87.06 89 SER A CA 1
ATOM 621 C C . SER A 1 89 ? 5.287 -1.146 -12.422 1.00 87.06 89 SER A C 1
ATOM 623 O O . SER A 1 89 ? 4.252 -0.597 -12.791 1.00 87.06 89 SER A O 1
ATOM 625 N N . TYR A 1 90 ? 6.344 -0.437 -12.013 1.00 88.56 90 TYR A N 1
ATOM 626 C CA . TYR A 1 90 ? 6.440 1.029 -12.066 1.00 88.56 90 TYR A CA 1
ATOM 627 C C . TYR A 1 90 ? 7.389 1.531 -13.155 1.00 88.56 90 TYR A C 1
ATOM 629 O O . TYR A 1 90 ? 7.718 2.721 -13.186 1.00 88.56 90 TYR A O 1
ATOM 637 N N . PHE A 1 91 ? 7.882 0.636 -14.006 1.00 87.31 91 PHE A N 1
ATOM 638 C CA . PHE A 1 91 ? 8.666 1.002 -15.167 1.00 87.31 91 PHE A CA 1
ATOM 639 C C . PHE A 1 91 ? 7.748 1.524 -16.265 1.00 87.31 91 PHE A C 1
ATOM 641 O O . PHE A 1 91 ? 6.680 0.983 -16.540 1.00 87.31 91 PHE A O 1
ATOM 648 N N . ARG A 1 92 ? 8.170 2.621 -16.880 1.00 78.25 92 ARG A N 1
ATOM 649 C CA . ARG A 1 92 ? 7.570 3.177 -18.085 1.00 78.25 92 ARG A CA 1
ATOM 650 C C . ARG A 1 92 ? 8.735 3.682 -18.916 1.00 78.25 92 ARG A C 1
ATOM 652 O O . ARG A 1 92 ? 9.481 4.537 -18.434 1.00 78.25 92 ARG A O 1
ATOM 659 N N . GLU A 1 93 ? 8.900 3.148 -20.120 1.00 62.41 93 GLU A N 1
ATOM 660 C CA . GLU A 1 93 ? 9.837 3.718 -21.084 1.00 62.41 93 GLU A CA 1
ATOM 661 C C . GLU A 1 93 ? 9.441 5.171 -21.340 1.00 62.41 93 GLU A C 1
ATOM 663 O O . GLU A 1 93 ? 8.279 5.482 -21.625 1.00 62.41 93 GLU A O 1
ATOM 668 N N . GLY A 1 94 ? 10.402 6.082 -21.178 1.00 57.56 94 GLY A N 1
ATOM 669 C CA . GLY A 1 94 ? 10.242 7.420 -21.720 1.00 57.56 94 GLY A CA 1
ATOM 670 C C . GLY A 1 94 ? 10.081 7.264 -23.225 1.00 57.56 94 GLY A C 1
ATOM 671 O O . GLY A 1 94 ? 10.951 6.683 -23.868 1.00 57.56 94 GLY A O 1
ATOM 672 N N . LYS A 1 95 ? 8.964 7.734 -23.788 1.00 40.12 95 LYS A N 1
ATOM 673 C CA . LYS A 1 95 ? 8.881 7.909 -25.236 1.00 40.12 95 LYS A CA 1
ATOM 674 C C . LYS A 1 95 ? 9.968 8.917 -25.606 1.00 40.12 95 LYS A C 1
ATOM 676 O O . LYS A 1 95 ? 9.808 10.099 -25.312 1.00 40.12 95 LYS A O 1
ATOM 681 N N . ASN A 1 96 ? 11.064 8.445 -26.192 1.00 35.16 96 ASN A N 1
ATOM 682 C CA . ASN A 1 96 ? 11.945 9.302 -26.971 1.00 35.16 96 ASN A CA 1
ATOM 683 C C . ASN A 1 96 ? 11.131 9.705 -28.205 1.00 35.16 96 ASN A C 1
ATOM 685 O O . ASN A 1 96 ? 10.935 8.888 -29.104 1.00 35.16 96 ASN A O 1
ATOM 689 N N . GLY A 1 97 ? 10.536 10.896 -28.145 1.00 35.44 97 GLY A N 1
ATOM 690 C CA . GLY A 1 97 ? 10.083 11.617 -29.330 1.00 35.44 97 GLY A CA 1
ATOM 691 C C . GLY A 1 97 ? 11.276 12.265 -30.004 1.00 35.44 97 GLY A C 1
ATOM 692 O O . GLY A 1 97 ? 12.166 12.727 -29.253 1.00 35.44 97 GLY A O 1
#

Sequence (97 aa):
SVGMAVSLLVGATPLTGEKRSLANRATAAALFAVADDAPRCCKRGVRTAVGAGRGFIADTLGIKLPPPQAGALCRDMARNRECALGSCSYFREGKNG

Foldseek 3Di:
DLLVVQCVVVVDDPPPVVSNVLSVVLVVQLVVQLVLPAPDDPVLSVVSSVVSSQVSCCVPVVDHDDDDPPPDADPCQVVDPRRPAVSRPRHDDDPPD

Radius of gyration: 15.85 Å; chains: 1; bounding box: 37×23×54 Å

Secondary structure (DSSP, 8-state):
-HHHHHHHHHT--TT-HHHHHHHHHHHHHHHHHH--SS---HHHHHHHHHHHHHHHHHHHH---PPPPPTT-----GGG-TT--GGGSTT-------

pLDDT: mean 91.19, std 12.63, range [35.16, 98.69]